Protein AF-A0A1V5HQ48-F1 (afdb_monomer)

Radius of gyration: 17.48 Å; Cα contacts (8 Å, |Δi|>4): 97; chains: 1; bounding box: 30×45×49 Å

Structure (mmCIF, N/CA/C/O backbone):
data_AF-A0A1V5HQ48-F1
#
_entry.id   AF-A0A1V5HQ48-F1
#
loop_
_atom_site.group_PDB
_atom_site.id
_atom_site.type_symbol
_atom_site.label_atom_id
_atom_site.label_alt_id
_atom_site.label_comp_id
_atom_site.label_asym_id
_atom_site.label_entity_id
_atom_site.label_seq_id
_atom_site.pdbx_PDB_ins_code
_atom_site.Cartn_x
_atom_site.Cartn_y
_atom_site.Cartn_z
_atom_site.occupancy
_atom_site.B_iso_or_equiv
_atom_site.auth_seq_id
_atom_site.auth_comp_id
_atom_site.auth_asym_id
_atom_site.auth_atom_id
_atom_site.pdbx_PDB_model_num
ATOM 1 N N . MET A 1 1 ? 3.291 -11.864 -21.444 1.00 58.56 1 MET A N 1
ATOM 2 C CA . MET A 1 1 ? 4.182 -11.187 -22.439 1.00 58.56 1 MET A CA 1
ATOM 3 C C . MET A 1 1 ? 4.475 -9.772 -21.948 1.00 58.56 1 MET A C 1
ATOM 5 O O . MET A 1 1 ? 3.526 -9.088 -21.584 1.00 58.56 1 MET A O 1
ATOM 9 N N . VAL A 1 2 ? 5.743 -9.348 -21.866 1.00 69.06 2 VAL A N 1
ATOM 10 C CA . VAL A 1 2 ? 6.094 -7.997 -21.380 1.00 69.06 2 VAL A CA 1
ATOM 11 C C . VAL A 1 2 ? 5.852 -6.986 -22.511 1.00 69.06 2 VAL A C 1
ATOM 13 O O . VAL A 1 2 ? 6.355 -7.219 -23.608 1.00 69.06 2 VAL A O 1
ATOM 16 N N . PRO A 1 3 ? 5.056 -5.923 -22.296 1.00 72.44 3 PRO A N 1
ATOM 17 C CA . PRO A 1 3 ? 4.802 -4.919 -23.325 1.00 72.44 3 PRO A CA 1
ATOM 18 C C . PRO A 1 3 ? 6.075 -4.148 -23.697 1.00 72.44 3 PRO A C 1
ATOM 20 O O . PRO A 1 3 ? 6.914 -3.879 -22.835 1.00 72.44 3 PRO A O 1
ATOM 23 N N . ASP A 1 4 ? 6.188 -3.773 -24.973 1.00 74.50 4 ASP A N 1
ATOM 24 C CA . ASP A 1 4 ? 7.303 -2.970 -25.47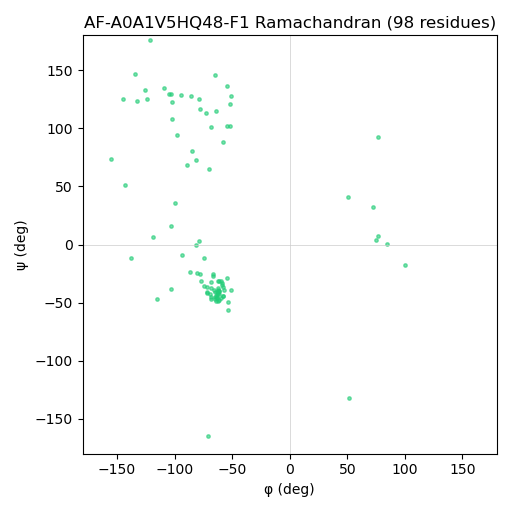9 1.00 74.50 4 ASP A CA 1
ATOM 25 C C . ASP A 1 4 ? 7.457 -1.675 -24.670 1.00 74.50 4 ASP A C 1
ATOM 27 O O . ASP A 1 4 ? 6.475 -1.011 -24.331 1.00 74.50 4 ASP A O 1
ATOM 31 N N . GLY A 1 5 ? 8.704 -1.337 -24.333 1.00 76.75 5 GLY A N 1
ATOM 32 C CA . GLY A 1 5 ? 9.036 -0.152 -23.540 1.00 76.75 5 GLY A CA 1
ATOM 33 C C . GLY A 1 5 ? 8.942 -0.324 -22.020 1.00 76.75 5 GLY A C 1
ATOM 34 O O . GLY A 1 5 ? 9.218 0.647 -21.316 1.00 76.75 5 GLY A O 1
ATOM 35 N N . LEU A 1 6 ? 8.590 -1.514 -21.507 1.00 82.88 6 LEU A N 1
ATOM 36 C CA . LEU A 1 6 ? 8.581 -1.828 -20.072 1.00 82.88 6 LEU A CA 1
ATOM 37 C C . LEU A 1 6 ? 9.807 -2.665 -19.663 1.00 82.88 6 LEU A C 1
ATOM 39 O O . LEU A 1 6 ? 9.879 -3.860 -19.940 1.00 82.88 6 LEU A O 1
ATOM 43 N N . ASP A 1 7 ? 10.739 -2.042 -18.946 1.00 84.25 7 ASP A N 1
ATOM 44 C CA . ASP A 1 7 ? 11.898 -2.690 -18.326 1.00 84.25 7 ASP A CA 1
ATOM 45 C C . ASP A 1 7 ? 11.593 -3.057 -16.865 1.00 84.25 7 ASP A C 1
ATOM 47 O O . ASP A 1 7 ? 11.152 -2.222 -16.065 1.00 84.25 7 ASP A O 1
ATOM 51 N N . LEU A 1 8 ? 11.841 -4.322 -16.524 1.00 83.81 8 LEU A N 1
ATOM 52 C CA . LEU A 1 8 ? 11.543 -4.939 -15.233 1.00 83.81 8 LEU A CA 1
ATOM 53 C C . LEU A 1 8 ? 12.793 -5.448 -14.509 1.00 83.81 8 LEU A C 1
ATOM 55 O O . LEU A 1 8 ? 12.662 -6.104 -13.471 1.00 83.81 8 LEU A O 1
ATOM 59 N N . ASP A 1 9 ? 13.995 -5.184 -15.023 1.00 83.56 9 ASP A N 1
ATOM 60 C CA . ASP A 1 9 ? 15.241 -5.731 -14.472 1.00 83.56 9 ASP A CA 1
ATOM 61 C C . ASP A 1 9 ? 15.454 -5.327 -13.015 1.00 83.56 9 ASP A C 1
ATOM 63 O O . ASP A 1 9 ? 15.918 -6.123 -12.198 1.00 83.56 9 ASP A O 1
ATOM 67 N N . ARG A 1 10 ? 15.002 -4.122 -12.662 1.00 79.38 10 ARG A N 1
ATOM 68 C CA . ARG A 1 10 ? 15.112 -3.555 -11.315 1.00 79.38 10 ARG A CA 1
ATOM 69 C C . ARG A 1 10 ? 13.800 -3.600 -10.528 1.00 79.38 10 ARG A C 1
ATOM 71 O O . ARG A 1 10 ? 13.675 -2.951 -9.488 1.00 79.38 10 ARG A O 1
ATOM 78 N N . LEU A 1 11 ? 12.825 -4.404 -10.964 1.00 78.81 11 LEU A N 1
ATOM 79 C CA . LEU A 1 11 ? 11.523 -4.512 -10.295 1.00 78.81 11 LEU A CA 1
ATOM 80 C C . LEU A 1 11 ? 11.663 -4.994 -8.841 1.00 78.81 11 LEU A C 1
ATOM 82 O O . LEU A 1 11 ? 10.896 -4.573 -7.976 1.00 78.81 11 LEU A O 1
ATOM 86 N N . GLU A 1 12 ? 12.670 -5.822 -8.542 1.00 75.69 12 GLU A N 1
ATOM 87 C CA . GLU A 1 12 ? 12.958 -6.282 -7.175 1.00 75.69 12 GLU A CA 1
ATOM 88 C C . GLU A 1 12 ? 13.431 -5.157 -6.242 1.00 75.69 12 GLU A C 1
ATOM 90 O O . GLU A 1 12 ? 13.145 -5.194 -5.044 1.00 75.69 12 GLU A O 1
ATOM 95 N N . GLU A 1 13 ? 14.051 -4.116 -6.802 1.00 77.44 13 GLU A N 1
ATOM 96 C CA . GLU A 1 13 ? 14.397 -2.862 -6.119 1.00 77.44 13 GLU A CA 1
ATOM 97 C C . GLU A 1 13 ? 13.200 -1.895 -6.045 1.00 77.44 13 GLU A C 1
ATOM 99 O O . GLU A 1 13 ? 13.305 -0.794 -5.503 1.00 77.44 13 GLU A O 1
ATOM 104 N N . GLY A 1 14 ? 12.047 -2.295 -6.594 1.00 75.56 14 GLY A N 1
ATOM 105 C CA . GLY A 1 14 ? 10.872 -1.448 -6.741 1.00 75.56 14 GLY A CA 1
ATOM 106 C C . GLY A 1 14 ? 11.053 -0.392 -7.825 1.00 75.56 14 GLY A C 1
ATOM 107 O O . GLY A 1 14 ? 10.532 0.707 -7.669 1.00 75.56 14 GLY A O 1
ATOM 108 N N . VAL A 1 15 ? 11.808 -0.681 -8.885 1.00 81.56 15 VAL A N 1
ATOM 109 C CA . VAL A 1 15 ? 12.077 0.242 -9.994 1.00 81.56 15 VAL A CA 1
ATOM 110 C C . VAL A 1 15 ? 11.700 -0.410 -11.321 1.00 81.56 15 VAL A C 1
ATOM 112 O O . VAL A 1 15 ? 12.081 -1.541 -11.591 1.00 81.56 15 VAL A O 1
ATOM 115 N N . VAL A 1 16 ? 10.977 0.310 -12.171 1.00 86.25 16 VAL A N 1
ATOM 116 C CA . VAL A 1 16 ? 10.681 -0.088 -13.553 1.00 86.25 16 VAL A CA 1
ATOM 117 C C . VAL A 1 16 ? 10.912 1.094 -14.476 1.00 86.25 16 VAL A C 1
ATOM 119 O O . VAL A 1 16 ? 10.676 2.235 -14.082 1.00 86.25 16 VAL A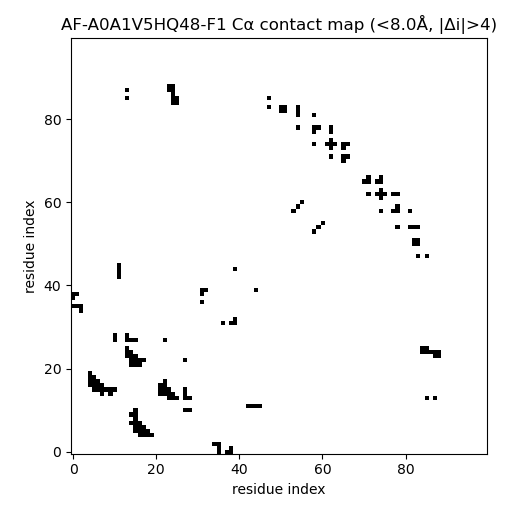 O 1
ATOM 122 N N . VAL A 1 17 ? 11.358 0.848 -15.703 1.00 87.44 17 VAL A N 1
ATOM 123 C CA . VAL A 1 17 ? 11.409 1.898 -16.730 1.00 87.44 17 VAL A CA 1
ATOM 124 C C . VAL A 1 17 ? 10.246 1.677 -17.676 1.00 87.44 17 VAL A C 1
ATOM 126 O O . VAL A 1 17 ? 10.034 0.567 -18.147 1.00 87.44 17 VAL A O 1
ATOM 129 N N . TYR A 1 18 ? 9.471 2.723 -17.928 1.00 86.81 18 TYR A N 1
ATOM 130 C CA . TYR A 1 18 ? 8.345 2.680 -18.849 1.00 86.81 18 TYR A CA 1
ATOM 131 C C . TYR A 1 18 ? 8.397 3.889 -19.775 1.00 86.81 18 TYR A C 1
ATOM 133 O O . TYR A 1 18 ? 8.454 5.023 -19.296 1.00 86.81 18 TYR A O 1
ATOM 141 N N . ASP A 1 19 ? 8.426 3.652 -21.087 1.00 86.38 19 ASP A N 1
ATOM 142 C CA . ASP A 1 19 ? 8.553 4.699 -22.114 1.00 86.38 19 ASP A CA 1
ATOM 143 C C . ASP A 1 19 ? 9.739 5.655 -21.842 1.00 86.38 19 ASP A C 1
ATOM 145 O O . ASP A 1 19 ? 9.640 6.878 -21.960 1.00 86.38 19 ASP A O 1
ATOM 149 N N . GLY A 1 20 ? 10.872 5.095 -21.398 1.00 83.31 20 GLY A N 1
ATOM 150 C CA . GLY A 1 20 ? 12.088 5.848 -21.061 1.00 83.31 20 GLY A CA 1
ATOM 151 C C . GLY A 1 20 ? 12.036 6.615 -19.733 1.00 83.31 20 GLY A C 1
ATOM 152 O O . GLY A 1 20 ? 12.987 7.322 -19.402 1.00 83.31 20 GLY A O 1
ATOM 153 N N . ARG A 1 21 ? 10.957 6.484 -18.950 1.00 84.50 21 ARG A N 1
ATOM 154 C CA . ARG A 1 21 ? 10.812 7.112 -17.628 1.00 84.50 21 ARG A CA 1
ATOM 155 C C . ARG A 1 21 ? 10.992 6.093 -16.517 1.00 84.50 21 ARG A C 1
ATOM 157 O O . ARG A 1 21 ? 10.329 5.061 -16.498 1.00 84.50 21 ARG A O 1
ATOM 164 N N . GLU A 1 22 ? 11.848 6.414 -15.555 1.00 85.44 22 GLU A N 1
ATOM 165 C CA . GLU A 1 22 ? 12.031 5.591 -14.364 1.00 85.44 22 GLU A CA 1
ATOM 166 C C . GLU A 1 22 ? 10.879 5.827 -13.377 1.00 85.44 22 GLU A C 1
ATOM 168 O O . GLU A 1 22 ? 10.691 6.921 -12.843 1.00 85.44 22 GLU A O 1
ATOM 173 N N . ILE A 1 23 ? 10.105 4.778 -13.128 1.00 84.25 23 ILE A N 1
ATOM 174 C CA . ILE A 1 23 ? 9.022 4.744 -12.154 1.00 84.25 23 ILE A CA 1
ATOM 175 C C . ILE A 1 23 ? 9.486 3.862 -11.005 1.00 84.25 23 ILE A C 1
ATOM 177 O O . ILE A 1 23 ? 10.046 2.787 -11.200 1.00 84.25 23 ILE A O 1
ATOM 181 N N . ARG A 1 24 ? 9.270 4.320 -9.776 1.00 80.75 24 ARG A N 1
ATOM 182 C CA . ARG A 1 24 ? 9.750 3.625 -8.581 1.00 80.75 24 ARG A CA 1
ATOM 183 C C . ARG A 1 24 ? 8.592 3.260 -7.644 1.00 80.75 24 ARG A C 1
ATOM 185 O O . ARG A 1 24 ? 7.437 3.617 -7.882 1.00 80.75 24 ARG A O 1
ATOM 192 N N . GLY A 1 25 ? 8.893 2.551 -6.564 1.00 75.06 25 GLY A N 1
ATOM 193 C CA . GLY A 1 25 ? 7.980 2.239 -5.468 1.00 75.06 25 GLY A CA 1
ATOM 194 C C . GLY A 1 25 ? 6.644 1.624 -5.904 1.00 75.06 25 GLY A C 1
ATOM 195 O O . GLY A 1 25 ? 6.606 0.669 -6.671 1.00 75.06 25 GLY A O 1
ATOM 196 N N . GLN A 1 26 ? 5.530 2.149 -5.378 1.00 73.94 26 GLN A N 1
ATOM 197 C CA . GLN A 1 26 ? 4.205 1.531 -5.567 1.00 73.94 26 GLN A CA 1
ATOM 198 C C . GLN A 1 26 ? 3.701 1.777 -6.974 1.00 73.94 26 GLN A C 1
ATOM 200 O O . GLN A 1 26 ? 3.113 0.884 -7.564 1.00 73.94 26 GLN A O 1
ATOM 205 N N . ALA A 1 27 ? 4.007 2.948 -7.532 1.00 77.75 27 ALA A N 1
ATOM 206 C CA . ALA A 1 27 ? 3.668 3.268 -8.906 1.00 77.75 27 ALA A CA 1
ATOM 207 C C . ALA A 1 27 ? 4.299 2.267 -9.884 1.00 77.75 27 ALA A C 1
ATOM 209 O O . ALA A 1 27 ? 3.659 1.908 -10.866 1.00 77.75 27 ALA A O 1
ATOM 210 N N . ALA A 1 28 ? 5.509 1.771 -9.594 1.00 82.56 28 ALA A N 1
ATOM 211 C CA . ALA A 1 28 ? 6.160 0.745 -10.402 1.00 82.56 28 ALA A CA 1
ATOM 212 C C . ALA A 1 28 ? 5.370 -0.570 -10.374 1.00 82.56 28 ALA A C 1
ATOM 214 O O . ALA A 1 28 ? 5.059 -1.137 -11.415 1.00 82.56 28 ALA A O 1
ATOM 215 N N . ILE A 1 29 ? 4.984 -1.025 -9.184 1.00 78.00 29 ILE A N 1
ATOM 216 C CA . ILE A 1 29 ? 4.242 -2.280 -9.010 1.00 78.00 29 ILE A CA 1
ATOM 217 C C . ILE A 1 29 ? 2.825 -2.160 -9.557 1.00 78.00 29 ILE A C 1
ATOM 219 O O . ILE A 1 29 ? 2.371 -3.069 -10.238 1.00 78.00 29 ILE A O 1
ATOM 223 N N . ASP A 1 30 ? 2.140 -1.046 -9.305 1.00 80.56 30 ASP A N 1
ATOM 224 C CA . ASP A 1 30 ? 0.801 -0.771 -9.828 1.00 80.56 30 ASP A CA 1
ATOM 225 C C . ASP A 1 30 ? 0.810 -0.729 -11.356 1.00 80.56 30 ASP A C 1
ATOM 227 O O . ASP A 1 30 ? -0.103 -1.246 -11.998 1.00 80.56 30 ASP A O 1
ATOM 231 N N . LEU A 1 31 ? 1.848 -0.136 -11.951 1.00 83.62 31 LEU A N 1
ATOM 232 C CA . LEU A 1 31 ? 2.031 -0.125 -13.395 1.00 83.62 31 LEU A CA 1
ATOM 233 C C . LEU A 1 31 ? 2.193 -1.546 -13.935 1.00 83.62 31 LEU A C 1
ATOM 235 O O . LEU A 1 31 ? 1.498 -1.912 -14.883 1.00 83.62 31 LEU A O 1
ATOM 239 N N . VAL A 1 32 ? 3.060 -2.351 -13.317 1.00 83.31 32 VAL A N 1
ATOM 240 C CA . VAL A 1 32 ? 3.256 -3.748 -13.718 1.00 83.31 32 VAL A CA 1
ATOM 241 C C . VAL A 1 32 ? 1.976 -4.555 -13.516 1.00 83.31 32 VAL A C 1
ATOM 243 O O . VAL A 1 32 ? 1.552 -5.230 -14.440 1.00 83.31 32 VAL A O 1
ATOM 246 N N . MET A 1 33 ? 1.283 -4.417 -12.386 1.00 79.06 33 MET A N 1
ATOM 247 C CA . MET A 1 33 ? -0.009 -5.064 -12.132 1.00 79.06 33 MET A CA 1
ATOM 248 C C . MET A 1 33 ? -1.063 -4.715 -13.189 1.00 79.06 33 MET A C 1
ATOM 250 O O . MET A 1 33 ? -1.841 -5.576 -13.590 1.00 79.06 33 MET A O 1
ATOM 254 N N . ARG A 1 34 ? -1.100 -3.460 -13.655 1.00 82.12 34 ARG A N 1
ATOM 255 C CA . ARG A 1 34 ? -2.056 -3.007 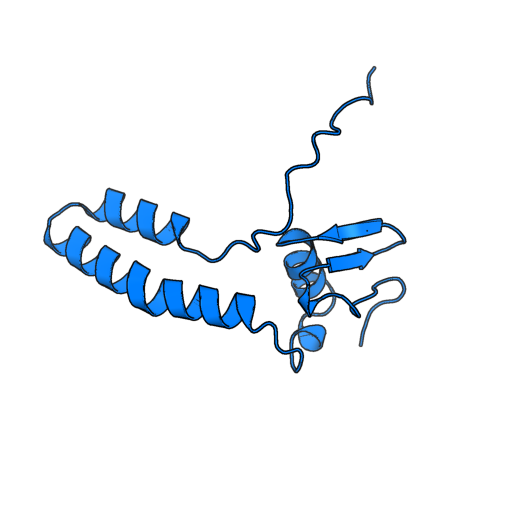-14.679 1.00 82.12 34 ARG A CA 1
ATOM 256 C C . ARG A 1 34 ? -1.686 -3.446 -16.092 1.00 82.12 34 ARG A C 1
ATOM 258 O O . ARG A 1 34 ? -2.578 -3.581 -16.921 1.00 82.12 34 ARG A O 1
ATOM 265 N N . ARG A 1 35 ? -0.393 -3.581 -16.397 1.00 82.31 35 ARG A N 1
ATOM 266 C CA . ARG A 1 35 ? 0.097 -3.821 -17.766 1.00 82.31 35 ARG A CA 1
ATOM 267 C C . ARG A 1 35 ? 0.509 -5.263 -18.026 1.00 82.31 35 ARG A C 1
ATOM 269 O O . ARG A 1 35 ? 0.284 -5.761 -19.121 1.00 82.31 35 ARG A O 1
ATOM 276 N N . CYS A 1 36 ? 1.132 -5.912 -17.054 1.00 79.62 36 CYS A N 1
ATOM 277 C CA . CYS A 1 36 ? 1.651 -7.269 -17.154 1.00 79.62 36 CYS A CA 1
ATOM 278 C C . CYS A 1 36 ? 1.729 -7.917 -15.754 1.00 79.62 36 CYS A C 1
ATOM 280 O O . CYS A 1 36 ? 2.823 -8.052 -15.199 1.00 79.62 36 CYS A O 1
ATOM 282 N N . PRO A 1 37 ? 0.588 -8.311 -15.153 1.00 75.94 37 PRO A N 1
ATOM 283 C CA . PRO A 1 37 ? 0.573 -8.935 -13.826 1.00 75.94 37 PRO A CA 1
ATOM 284 C C . PRO A 1 37 ? 1.358 -10.256 -13.796 1.00 75.94 37 PRO A C 1
ATOM 286 O O . PRO A 1 37 ? 2.011 -10.555 -12.802 1.00 75.94 37 PRO A O 1
ATOM 289 N N . GLU A 1 38 ? 1.391 -10.984 -14.917 1.00 75.69 38 GLU A N 1
ATOM 290 C CA . GLU A 1 38 ? 2.214 -12.186 -15.124 1.00 75.69 38 GLU A CA 1
ATOM 291 C C . GLU A 1 38 ? 3.704 -11.937 -14.852 1.00 75.69 38 GLU A C 1
ATOM 293 O O . GLU A 1 38 ? 4.420 -12.837 -14.434 1.00 75.69 38 GLU A O 1
ATOM 298 N N . ALA A 1 39 ? 4.200 -10.711 -15.054 1.00 72.94 39 ALA A N 1
ATOM 299 C CA . ALA A 1 39 ? 5.609 -10.401 -14.834 1.00 72.94 39 ALA A CA 1
ATOM 300 C C . ALA A 1 39 ? 5.993 -10.314 -13.345 1.00 72.94 39 ALA A C 1
ATOM 302 O O . ALA A 1 39 ? 7.178 -10.282 -13.004 1.00 72.94 39 ALA A O 1
ATOM 303 N N . LEU A 1 40 ? 4.996 -10.283 -12.456 1.00 69.25 40 LEU A N 1
ATOM 304 C CA . LEU A 1 40 ? 5.174 -10.426 -11.012 1.00 69.25 40 LEU A CA 1
ATOM 305 C C . LEU A 1 40 ? 5.174 -11.902 -10.598 1.00 69.25 40 LEU A C 1
ATOM 307 O O . LEU A 1 40 ? 5.753 -12.246 -9.565 1.00 69.25 40 LEU A O 1
ATOM 311 N N . GLU A 1 41 ? 4.573 -12.783 -11.400 1.00 63.81 41 GLU A N 1
ATOM 312 C CA . GLU A 1 41 ? 4.575 -14.222 -11.165 1.00 63.81 41 GLU A CA 1
ATOM 313 C C . GLU A 1 41 ? 5.968 -14.791 -11.472 1.00 63.81 41 GLU A C 1
ATOM 315 O O . GLU A 1 41 ? 6.464 -14.766 -12.593 1.00 63.81 41 GLU A O 1
ATOM 320 N N . GLY A 1 42 ? 6.651 -15.267 -10.430 1.00 62.94 42 GLY A N 1
ATOM 321 C CA . GLY A 1 42 ? 8.006 -15.822 -10.526 1.00 62.94 42 GLY A CA 1
ATOM 322 C C . GLY A 1 42 ? 9.127 -14.865 -10.108 1.00 62.94 42 GLY A C 1
ATOM 323 O O . GLY A 1 42 ? 10.207 -15.342 -9.752 1.00 62.94 42 GLY A O 1
ATOM 324 N N . ARG A 1 43 ? 8.881 -13.548 -10.031 1.00 65.69 43 ARG A N 1
ATOM 325 C CA . ARG A 1 4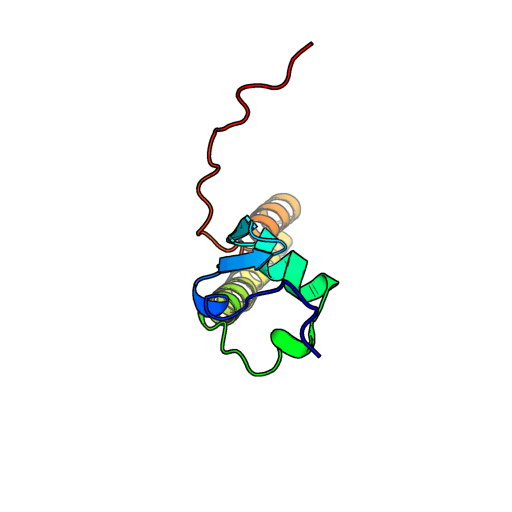3 ? 9.850 -12.598 -9.452 1.00 65.69 43 ARG A CA 1
ATOM 326 C C . ARG A 1 43 ? 9.683 -12.511 -7.937 1.00 65.69 43 ARG A C 1
ATOM 328 O O . ARG A 1 43 ? 8.588 -12.325 -7.404 1.00 65.69 43 ARG A O 1
ATOM 335 N N . ARG A 1 44 ? 10.780 -12.682 -7.195 1.00 60.53 44 ARG A N 1
ATOM 336 C CA . ARG A 1 44 ? 10.747 -12.753 -5.729 1.00 60.53 44 ARG A CA 1
ATOM 337 C C . ARG A 1 44 ? 10.772 -11.340 -5.150 1.00 60.53 44 ARG A C 1
ATOM 339 O O . AR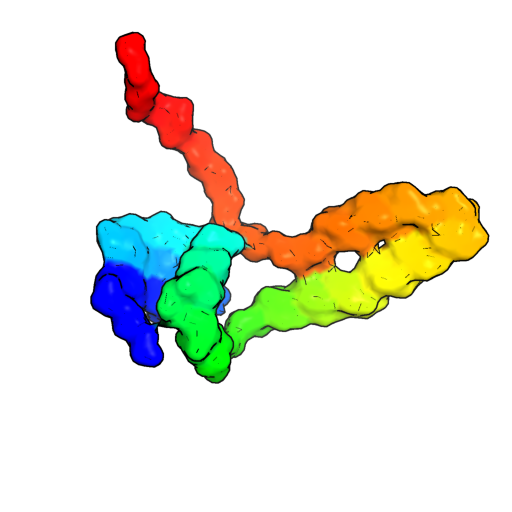G A 1 44 ? 11.782 -10.899 -4.611 1.00 60.53 44 ARG A O 1
ATOM 346 N N . LEU A 1 45 ? 9.619 -10.671 -5.129 1.00 69.19 45 LEU A N 1
ATOM 347 C CA . LEU A 1 45 ? 9.405 -9.442 -4.349 1.00 69.19 45 LEU A CA 1
ATOM 348 C C . LEU A 1 45 ? 9.377 -9.747 -2.840 1.00 69.19 45 LEU A C 1
ATOM 350 O O . LEU A 1 45 ? 8.355 -9.624 -2.164 1.00 69.19 45 LEU A O 1
ATOM 354 N N . ARG A 1 46 ? 10.514 -10.204 -2.296 1.00 67.06 46 ARG A N 1
ATOM 355 C CA . ARG A 1 46 ? 10.656 -10.665 -0.905 1.00 67.06 46 ARG A CA 1
ATOM 356 C C . ARG A 1 46 ? 10.263 -9.580 0.085 1.00 67.06 46 ARG A C 1
ATOM 358 O O . ARG A 1 46 ? 9.658 -9.900 1.100 1.00 67.06 46 ARG A O 1
ATOM 365 N N . TRP A 1 47 ? 10.574 -8.321 -0.218 1.00 71.62 47 TRP A N 1
ATOM 366 C CA . TRP A 1 47 ? 10.195 -7.185 0.616 1.00 71.62 47 TRP A CA 1
ATOM 367 C C . TRP A 1 47 ? 8.669 -7.018 0.652 1.00 71.62 47 TRP A C 1
ATOM 369 O O . TRP A 1 47 ? 8.110 -6.912 1.739 1.00 71.62 47 TRP A O 1
ATOM 379 N N . ALA A 1 48 ? 7.987 -7.102 -0.498 1.00 70.56 48 ALA A N 1
ATOM 380 C CA . ALA A 1 48 ? 6.535 -6.951 -0.584 1.00 70.56 48 ALA A CA 1
ATOM 381 C C . ALA A 1 48 ? 5.861 -8.093 0.166 1.00 70.56 48 ALA A C 1
ATOM 383 O O . ALA A 1 48 ? 5.002 -7.869 1.011 1.00 70.56 48 ALA A O 1
ATOM 384 N N . ARG A 1 49 ? 6.329 -9.322 -0.071 1.00 71.75 49 ARG A N 1
ATOM 385 C CA . ARG A 1 49 ? 5.837 -10.519 0.608 1.00 71.75 49 ARG A CA 1
ATOM 386 C C . ARG A 1 49 ? 6.027 -10.444 2.122 1.00 71.75 49 ARG A C 1
ATOM 388 O O . ARG A 1 49 ? 5.103 -10.758 2.860 1.00 71.75 49 ARG A O 1
ATOM 395 N N . ASN A 1 50 ? 7.206 -10.040 2.589 1.00 76.25 50 ASN A N 1
ATOM 396 C CA . ASN A 1 50 ? 7.491 -9.942 4.020 1.00 76.25 50 ASN A CA 1
ATOM 397 C C . ASN A 1 50 ? 6.685 -8.818 4.682 1.00 76.25 50 ASN A C 1
ATOM 399 O O . ASN A 1 50 ? 6.210 -8.990 5.799 1.00 76.25 50 ASN A O 1
ATOM 403 N N . ALA A 1 51 ? 6.498 -7.691 3.997 1.00 78.19 51 ALA A N 1
ATOM 404 C CA . ALA A 1 51 ? 5.722 -6.573 4.513 1.00 78.19 51 ALA A CA 1
ATOM 405 C C . ALA A 1 51 ? 4.210 -6.890 4.534 1.00 78.19 51 ALA A C 1
ATOM 407 O O . ALA A 1 51 ? 3.533 -6.573 5.508 1.00 78.19 51 ALA A O 1
ATOM 408 N N . TRP A 1 52 ? 3.699 -7.624 3.538 1.00 77.44 52 TRP A N 1
ATOM 409 C CA . TRP A 1 52 ? 2.342 -8.189 3.557 1.00 77.44 52 TRP A CA 1
ATOM 410 C C . TRP A 1 52 ? 2.167 -9.234 4.659 1.00 77.44 52 TRP A C 1
ATOM 412 O O . TRP A 1 52 ? 1.150 -9.241 5.347 1.00 77.44 52 TRP A O 1
ATOM 422 N N . ALA A 1 53 ? 3.164 -10.094 4.873 1.00 79.06 53 ALA A N 1
ATOM 423 C CA . ALA A 1 53 ? 3.142 -11.047 5.977 1.00 79.06 53 ALA A CA 1
ATOM 424 C C . ALA A 1 53 ? 3.124 -10.332 7.338 1.00 79.06 53 ALA A C 1
ATOM 426 O O . ALA A 1 53 ? 2.357 -10.722 8.213 1.00 79.06 53 ALA A O 1
ATOM 427 N N . PHE A 1 54 ? 3.910 -9.263 7.507 1.00 83.44 54 PHE A N 1
ATOM 428 C CA . PHE A 1 54 ? 3.889 -8.429 8.710 1.00 83.44 54 PHE A CA 1
ATOM 429 C C . PHE A 1 54 ? 2.517 -7.778 8.931 1.00 83.44 54 PHE A C 1
ATOM 431 O O . PHE A 1 54 ? 1.974 -7.881 10.029 1.00 83.44 54 PHE A O 1
ATOM 438 N N . HIS A 1 55 ? 1.927 -7.174 7.892 1.00 83.56 55 HIS A N 1
ATOM 439 C CA . HIS A 1 55 ? 0.562 -6.636 7.945 1.00 83.56 55 HIS A CA 1
ATOM 440 C C . HIS A 1 55 ? -0.429 -7.707 8.412 1.00 83.56 55 HIS A C 1
ATOM 442 O O . HIS A 1 55 ? -1.150 -7.516 9.387 1.00 83.56 55 HIS A O 1
ATOM 448 N N . ASN A 1 56 ? -0.391 -8.893 7.807 1.00 83.38 56 ASN A N 1
ATOM 449 C CA . ASN A 1 56 ? -1.290 -9.986 8.171 1.00 83.38 56 ASN A CA 1
ATOM 450 C C . ASN A 1 56 ? -1.098 -10.466 9.616 1.00 83.38 56 ASN A C 1
ATOM 452 O O . ASN A 1 56 ? -2.076 -10.726 10.314 1.00 83.38 56 ASN A O 1
ATOM 456 N N . LEU A 1 57 ? 0.149 -10.563 10.076 1.00 86.44 57 LEU A N 1
ATOM 457 C CA . LEU A 1 57 ? 0.480 -11.090 11.400 1.00 86.44 57 LEU A CA 1
ATOM 458 C C . LEU A 1 57 ? 0.311 -10.078 12.533 1.00 86.44 57 LEU A C 1
ATOM 460 O O . LEU A 1 57 ? 0.132 -10.489 13.674 1.00 86.44 57 LEU A O 1
ATOM 464 N N . VAL A 1 58 ? 0.385 -8.777 12.252 1.00 85.56 58 VAL A N 1
ATOM 465 C CA . VAL A 1 58 ? 0.373 -7.737 13.293 1.00 85.56 58 VAL A CA 1
ATOM 466 C C . VAL A 1 58 ? -0.863 -6.856 13.187 1.00 85.56 58 VAL A C 1
ATOM 468 O O . VAL A 1 58 ? -1.538 -6.628 14.190 1.00 85.56 58 VAL A O 1
ATOM 471 N N . ALA A 1 59 ? -1.206 -6.394 11.986 1.00 86.38 59 ALA A N 1
ATOM 472 C CA . ALA A 1 59 ? -2.294 -5.447 11.785 1.00 86.38 59 ALA A CA 1
ATOM 473 C C . ALA A 1 59 ? -3.663 -6.064 12.077 1.00 86.38 59 ALA A C 1
ATOM 475 O O . ALA A 1 59 ? -4.476 -5.463 12.778 1.00 86.38 59 ALA A O 1
ATOM 476 N N . HIS A 1 60 ? -3.908 -7.278 11.578 1.00 88.12 60 HIS A N 1
ATOM 477 C CA . HIS A 1 60 ? -5.189 -7.956 11.769 1.00 88.12 60 HIS A CA 1
ATOM 478 C C . HIS A 1 60 ? -5.438 -8.365 13.231 1.00 88.12 60 HIS A C 1
ATOM 480 O O . HIS A 1 60 ? -6.514 -8.049 13.744 1.00 88.12 60 HIS A O 1
ATOM 486 N N . PRO A 1 61 ? -4.482 -8.982 13.958 1.00 89.81 61 PRO A N 1
ATOM 487 C CA . PRO A 1 61 ? -4.679 -9.258 15.381 1.00 89.81 61 PRO A CA 1
ATOM 488 C C . PRO A 1 61 ? -4.848 -7.987 16.217 1.00 89.81 61 PRO A C 1
ATOM 490 O O . PRO A 1 61 ? -5.707 -7.940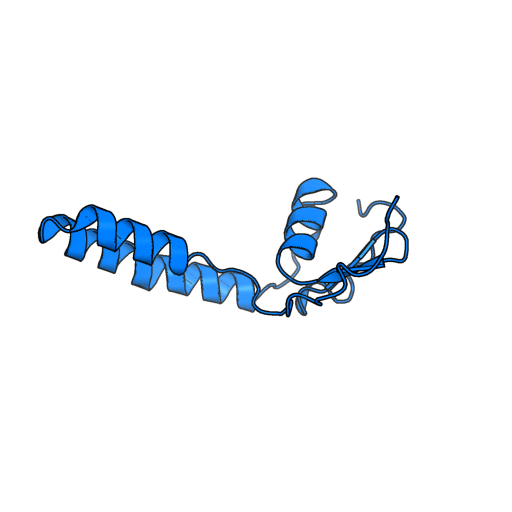 17.096 1.00 89.81 61 PRO A O 1
ATOM 493 N N . LEU A 1 62 ? -4.088 -6.928 15.922 1.00 89.69 62 LEU A N 1
ATOM 494 C CA . LEU A 1 62 ? -4.214 -5.656 16.633 1.00 89.69 62 LEU A CA 1
ATOM 495 C C . LEU A 1 62 ? -5.570 -4.983 16.375 1.00 89.69 62 LEU A C 1
ATOM 497 O O . LEU A 1 62 ? -6.177 -4.454 17.307 1.00 89.69 62 LEU A O 1
ATOM 501 N N . LEU A 1 63 ? -6.081 -5.051 15.142 1.00 90.81 63 LEU A N 1
ATOM 502 C CA . LEU A 1 63 ? -7.439 -4.623 14.809 1.00 90.81 63 LEU A CA 1
ATOM 503 C C . LEU A 1 63 ? -8.475 -5.394 15.634 1.00 90.81 63 LEU A C 1
ATOM 505 O O . LEU A 1 63 ? -9.380 -4.773 16.186 1.00 90.81 63 LEU A O 1
ATOM 509 N N . GLN A 1 64 ? -8.325 -6.714 15.764 1.00 91.50 64 GLN A N 1
ATOM 510 C CA . GLN A 1 64 ? -9.246 -7.543 16.542 1.00 91.50 64 GLN A CA 1
ATOM 511 C C . GLN A 1 64 ? -9.242 -7.174 18.035 1.00 91.50 64 GLN A C 1
ATOM 513 O O . GLN A 1 64 ? -10.305 -7.044 18.642 1.00 91.50 64 GLN A O 1
ATOM 518 N N . LEU A 1 65 ? -8.063 -6.937 18.619 1.00 92.12 65 LEU A N 1
ATOM 519 C CA . LEU A 1 65 ? -7.932 -6.499 20.014 1.00 92.12 65 LEU A CA 1
ATOM 520 C C . LEU A 1 65 ? -8.566 -5.121 20.241 1.00 92.12 65 LEU A C 1
ATOM 522 O O . LEU A 1 65 ? -9.305 -4.919 21.204 1.00 92.12 65 LEU A O 1
ATOM 526 N N . LEU A 1 66 ? -8.318 -4.177 19.331 1.00 90.81 66 LEU A N 1
ATOM 527 C CA . LE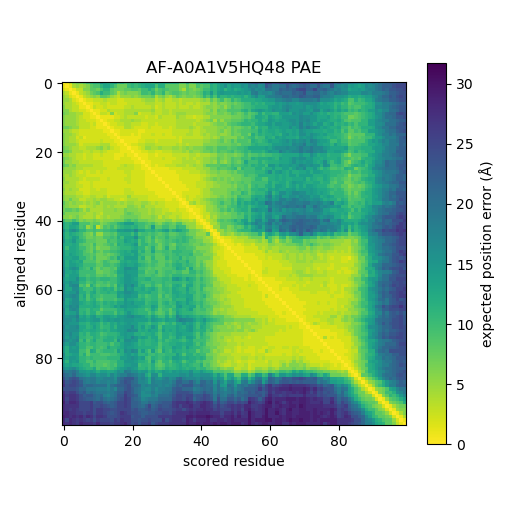U A 1 66 ? -8.901 -2.838 19.408 1.00 90.81 66 LEU A CA 1
ATOM 528 C C . LEU A 1 66 ? -10.410 -2.859 19.173 1.00 90.81 66 LEU A C 1
ATOM 530 O O . LEU A 1 66 ? -11.126 -2.072 19.786 1.00 90.81 66 LEU A O 1
ATOM 534 N N . HIS A 1 67 ? -10.906 -3.769 18.340 1.00 91.88 67 HIS A N 1
ATOM 535 C CA . HIS A 1 67 ? -12.334 -3.980 18.156 1.00 91.88 67 HIS A CA 1
ATOM 536 C C . HIS A 1 67 ? -13.005 -4.452 19.453 1.00 91.88 67 HIS A C 1
ATOM 538 O O . HIS A 1 67 ? -14.007 -3.867 19.861 1.00 91.88 67 HIS A O 1
ATOM 544 N N . TRP A 1 68 ? -12.420 -5.431 20.155 1.00 94.25 68 TRP A N 1
ATOM 545 C CA . TRP A 1 68 ? -12.926 -5.884 21.457 1.00 94.25 68 TRP A CA 1
ATOM 546 C C . TRP A 1 68 ? -12.892 -4.799 22.537 1.00 94.25 68 TRP A C 1
ATOM 548 O O . TRP A 1 68 ? -13.779 -4.754 23.383 1.00 94.25 68 TRP A O 1
ATOM 558 N N . ALA A 1 69 ? -11.928 -3.881 22.475 1.00 92.44 69 ALA A N 1
ATOM 559 C CA . ALA A 1 69 ? -11.869 -2.711 23.351 1.00 92.44 69 ALA A CA 1
ATOM 560 C C . ALA A 1 69 ? -12.828 -1.567 22.941 1.00 92.44 69 ALA A C 1
ATOM 562 O O . ALA A 1 69 ? -12.797 -0.497 23.545 1.00 92.44 69 ALA A O 1
ATOM 563 N N . GLY A 1 70 ? -13.648 -1.742 21.895 1.00 94.06 70 GLY A N 1
ATOM 564 C CA . GLY A 1 70 ? -14.555 -0.710 21.374 1.00 94.06 70 GLY A CA 1
ATOM 565 C C . GLY A 1 70 ? -13.872 0.385 20.538 1.00 94.06 70 GLY A C 1
ATOM 566 O O . GLY A 1 70 ? -14.514 1.349 20.122 1.00 94.06 70 GLY A O 1
ATOM 567 N N . LEU A 1 71 ? -12.579 0.240 20.237 1.00 92.81 71 LEU A N 1
ATOM 568 C CA . LEU A 1 71 ? -11.731 1.194 19.512 1.00 92.81 71 LEU A CA 1
ATOM 569 C C . LEU A 1 71 ? -11.542 0.821 18.031 1.00 92.81 71 LEU A C 1
ATOM 571 O O . LEU A 1 71 ? -10.490 1.072 17.440 1.00 92.81 71 LEU A O 1
ATOM 575 N N . THR A 1 72 ? -12.570 0.263 17.389 1.00 90.19 72 THR A N 1
ATOM 576 C CA . THR A 1 72 ? -12.519 -0.224 15.995 1.00 90.19 72 THR A CA 1
ATOM 577 C C . THR A 1 72 ? -11.972 0.810 15.006 1.00 90.19 72 THR A C 1
ATOM 579 O O . THR A 1 72 ? -11.186 0.469 14.129 1.00 90.19 72 THR A O 1
ATOM 582 N N . LYS A 1 73 ? -12.330 2.095 15.158 1.00 89.31 73 LYS A N 1
ATOM 583 C CA . LYS A 1 73 ? -11.830 3.175 14.285 1.00 89.31 73 LYS A CA 1
ATOM 584 C C . LYS A 1 73 ? -10.312 3.342 14.371 1.00 89.31 73 LYS A C 1
ATOM 586 O O . LYS A 1 73 ? -9.674 3.622 13.363 1.00 89.31 73 LYS A O 1
ATOM 591 N N . LEU A 1 74 ? -9.732 3.182 15.561 1.00 88.31 74 LEU A N 1
ATOM 592 C CA . LEU A 1 74 ? -8.282 3.239 15.741 1.00 88.31 74 LEU A CA 1
ATOM 593 C C . LEU A 1 74 ? -7.617 1.995 15.146 1.00 88.31 74 LEU A C 1
ATOM 595 O O . LEU A 1 74 ? -6.613 2.124 14.451 1.00 88.31 74 LEU A O 1
ATOM 599 N N . GLY A 1 75 ? -8.219 0.820 15.350 1.00 86.12 75 GLY A N 1
ATOM 600 C CA . GLY A 1 75 ? -7.758 -0.425 14.737 1.00 86.12 75 GLY A CA 1
ATOM 601 C C . GLY A 1 75 ? -7.732 -0.352 13.213 1.00 86.12 75 GLY A C 1
ATOM 602 O O . GLY A 1 75 ? -6.724 -0.707 12.613 1.00 86.12 75 GLY A O 1
ATOM 603 N N . LEU A 1 76 ? -8.783 0.193 12.591 1.00 87.81 76 LEU A N 1
ATOM 604 C CA . LEU A 1 76 ? -8.845 0.404 11.141 1.00 87.81 76 LEU A CA 1
ATOM 605 C C . LEU A 1 76 ? -7.748 1.362 10.659 1.00 87.81 76 LEU A C 1
ATOM 607 O O . LEU A 1 76 ? -7.068 1.071 9.685 1.00 87.81 76 LEU A O 1
ATOM 611 N N . ARG A 1 77 ? -7.497 2.463 11.382 1.00 88.19 77 ARG A N 1
ATOM 612 C CA . ARG A 1 77 ? -6.412 3.398 11.030 1.00 88.19 77 ARG A CA 1
ATOM 613 C C . ARG A 1 77 ? -5.033 2.743 11.080 1.00 88.19 77 ARG A C 1
ATOM 615 O O . ARG A 1 77 ? -4.201 3.041 10.230 1.00 88.19 77 ARG A O 1
ATOM 622 N N . ILE A 1 78 ? -4.779 1.888 12.071 1.00 84.75 78 ILE A N 1
ATOM 623 C CA . ILE A 1 78 ? -3.501 1.174 12.197 1.00 84.75 78 ILE A CA 1
ATOM 624 C C . ILE A 1 78 ? -3.3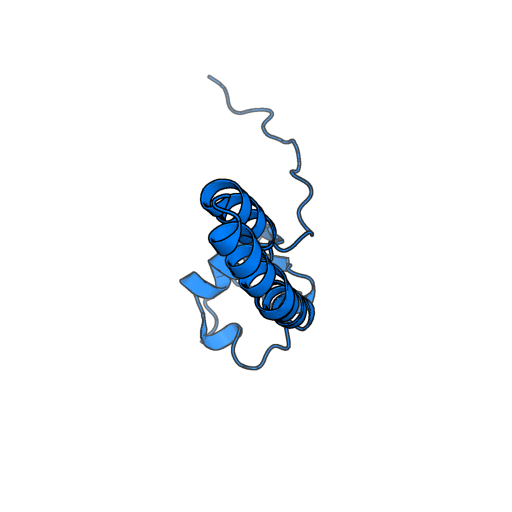86 0.090 11.124 1.00 84.75 78 ILE A C 1
ATOM 626 O O . ILE A 1 78 ? -2.332 -0.035 10.502 1.00 84.75 78 ILE A O 1
ATOM 630 N N . HIS A 1 79 ? -4.472 -0.636 10.856 1.00 89.25 79 HIS A N 1
ATOM 631 C CA . HIS A 1 79 ? -4.561 -1.571 9.742 1.00 89.25 79 HIS A CA 1
ATOM 632 C C . HIS A 1 79 ? -4.199 -0.885 8.420 1.00 89.25 79 HIS A C 1
ATOM 634 O O . HIS A 1 79 ? -3.224 -1.251 7.774 1.00 89.25 79 HIS A O 1
ATOM 640 N N . ASP A 1 80 ? -4.875 0.200 8.066 1.00 84.88 80 ASP A N 1
ATOM 641 C CA . ASP A 1 80 ? -4.639 0.881 6.790 1.00 84.88 80 ASP A CA 1
ATOM 642 C C . ASP A 1 80 ? -3.243 1.525 6.695 1.00 84.88 80 ASP A C 1
ATOM 644 O O . ASP A 1 80 ? -2.707 1.720 5.600 1.00 84.88 80 ASP A O 1
ATOM 648 N N . ALA A 1 81 ? -2.636 1.861 7.838 1.00 83.94 81 ALA A N 1
ATOM 649 C CA . ALA A 1 81 ? -1.276 2.390 7.915 1.00 83.94 81 ALA A CA 1
ATOM 650 C C . ALA A 1 81 ? -0.190 1.314 7.769 1.00 83.94 81 ALA A C 1
ATOM 652 O O . ALA A 1 81 ? 0.929 1.640 7.375 1.00 83.94 81 ALA A O 1
ATOM 653 N N . THR A 1 82 ? -0.501 0.059 8.095 1.00 79.75 82 THR A N 1
ATOM 654 C CA . THR A 1 82 ? 0.440 -1.072 8.0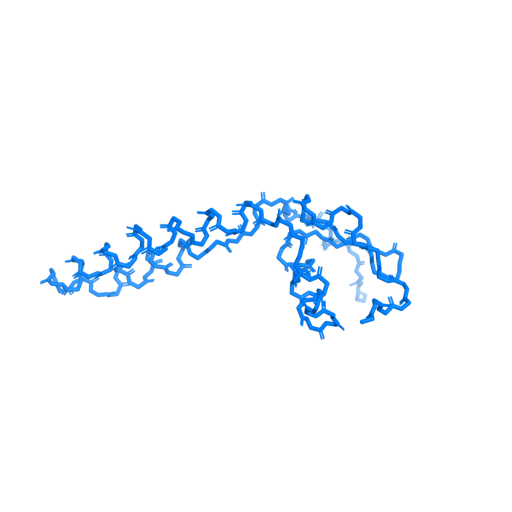41 1.00 79.75 82 THR A CA 1
ATOM 655 C C . THR A 1 82 ? 0.380 -1.836 6.724 1.00 79.75 82 THR A C 1
ATOM 657 O O . THR A 1 82 ? 1.292 -2.621 6.454 1.00 79.75 82 THR A O 1
ATOM 660 N N . VAL A 1 83 ? -0.606 -1.532 5.867 1.00 79.88 83 VAL A N 1
ATOM 661 C CA . VAL A 1 83 ? -0.635 -1.996 4.477 1.00 79.88 83 VAL A CA 1
ATOM 662 C C . VAL A 1 83 ? 0.701 -1.631 3.831 1.00 79.88 83 VAL A C 1
ATOM 664 O O . VAL A 1 83 ? 1.065 -0.449 3.799 1.00 79.88 83 VAL A O 1
ATOM 667 N N . PRO A 1 84 ? 1.459 -2.620 3.334 1.00 70.44 84 PRO A N 1
ATOM 668 C CA . PRO A 1 84 ? 2.809 -2.389 2.867 1.00 70.44 84 PRO A CA 1
ATOM 669 C C . PRO A 1 84 ? 2.795 -1.449 1.669 1.00 70.44 84 PRO A C 1
ATOM 671 O O . PRO A 1 84 ? 2.294 -1.772 0.595 1.00 70.44 84 PRO A O 1
ATOM 674 N N . ARG A 1 85 ? 3.379 -0.270 1.870 1.00 66.94 85 ARG A N 1
ATOM 675 C CA . ARG A 1 85 ? 3.684 0.678 0.806 1.00 66.94 85 ARG A CA 1
ATOM 676 C C . ARG A 1 85 ? 5.182 0.556 0.532 1.00 66.94 85 ARG A C 1
ATOM 678 O O . ARG A 1 85 ? 5.950 0.739 1.473 1.00 66.94 85 ARG A O 1
ATOM 685 N N . PRO A 1 86 ? 5.631 0.246 -0.690 1.00 56.75 86 PRO A N 1
ATOM 686 C CA . PRO A 1 86 ? 7.042 0.232 -1.059 1.00 56.75 86 PRO A CA 1
ATOM 687 C C . PRO A 1 86 ? 7.684 1.575 -0.731 1.00 56.75 86 PRO A C 1
ATOM 689 O O . PRO A 1 86 ? 7.539 2.585 -1.425 1.00 56.75 86 PRO A O 1
ATOM 692 N N . SER A 1 87 ? 8.411 1.560 0.373 1.00 48.72 87 SER A N 1
ATOM 693 C CA . SER A 1 87 ? 9.177 2.661 0.918 1.00 48.72 87 SER A CA 1
ATOM 694 C C . SER A 1 87 ? 10.519 2.736 0.191 1.00 48.72 87 SER A C 1
ATOM 696 O O . SER A 1 87 ? 11.552 2.348 0.725 1.00 48.72 87 SER A O 1
ATOM 698 N N . GLY A 1 88 ? 10.473 3.194 -1.061 1.00 47.50 88 GLY A N 1
ATOM 699 C CA . GLY A 1 88 ? 11.644 3.528 -1.884 1.00 47.50 88 GLY A CA 1
ATOM 700 C C . GLY A 1 88 ? 11.488 4.826 -2.692 1.00 47.50 88 GLY A C 1
ATOM 701 O O . GLY A 1 88 ? 12.468 5.363 -3.200 1.00 47.50 88 GLY A O 1
ATOM 702 N N . LEU A 1 89 ? 10.280 5.392 -2.773 1.00 46.28 89 LEU A N 1
ATOM 703 C CA . LEU A 1 89 ? 10.030 6.690 -3.399 1.00 46.28 89 LEU A CA 1
ATOM 704 C C . LEU A 1 89 ? 9.958 7.778 -2.336 1.00 46.28 89 LEU A C 1
ATOM 706 O O . LEU A 1 89 ? 8.900 8.070 -1.777 1.00 46.28 89 LEU A O 1
ATOM 710 N N . ARG A 1 90 ? 11.093 8.433 -2.092 1.00 39.88 90 ARG A N 1
ATOM 711 C CA . ARG A 1 90 ? 11.060 9.830 -1.660 1.00 39.88 90 ARG A CA 1
ATOM 712 C C . ARG A 1 90 ? 10.157 10.557 -2.668 1.00 39.88 90 ARG A C 1
ATOM 714 O O . ARG A 1 90 ? 10.354 10.406 -3.871 1.00 39.88 90 ARG A O 1
ATOM 721 N N . ARG A 1 91 ? 9.145 11.289 -2.191 1.00 42.72 91 ARG A N 1
ATOM 722 C CA . ARG A 1 91 ? 8.469 12.315 -2.996 1.00 42.72 91 ARG A CA 1
ATOM 723 C C . ARG A 1 91 ? 9.587 13.205 -3.543 1.00 42.72 91 ARG A C 1
ATOM 725 O O . ARG A 1 91 ? 10.168 13.966 -2.773 1.00 42.72 91 ARG A O 1
ATOM 732 N N . SER A 1 92 ? 9.963 13.043 -4.809 1.00 39.41 92 SER A N 1
ATOM 733 C CA . SER A 1 92 ? 10.750 14.065 -5.484 1.00 39.41 92 SER A CA 1
ATOM 734 C C . SER A 1 92 ? 9.812 15.244 -5.629 1.00 39.41 92 SER A C 1
ATOM 736 O O . SER A 1 92 ? 8.898 15.230 -6.448 1.00 39.41 92 SER A O 1
ATOM 738 N N . SER A 1 93 ? 9.991 16.214 -4.741 1.00 39.75 93 SER A N 1
ATOM 739 C CA . SER A 1 93 ? 9.503 17.569 -4.907 1.00 39.75 93 SER A CA 1
ATOM 740 C C . SER A 1 93 ? 10.112 18.121 -6.195 1.00 39.75 93 SER A C 1
ATOM 742 O O . SER A 1 93 ? 11.217 18.654 -6.204 1.00 39.75 93 SER A O 1
ATOM 744 N N . SER A 1 94 ? 9.426 17.895 -7.305 1.00 42.59 94 SER A N 1
ATOM 745 C CA . SER A 1 94 ? 9.606 18.602 -8.570 1.00 42.59 94 SER A CA 1
ATOM 746 C C . SER A 1 94 ? 8.224 18.760 -9.203 1.00 42.59 94 SER A C 1
ATOM 748 O O . SER A 1 94 ? 8.004 18.382 -10.343 1.00 42.59 94 SER A O 1
ATOM 750 N N . ASP A 1 95 ? 7.284 19.280 -8.410 1.00 40.47 95 ASP A N 1
ATOM 751 C CA . ASP A 1 95 ? 6.223 20.148 -8.925 1.00 40.47 95 ASP A CA 1
ATOM 752 C C . ASP A 1 95 ? 6.776 21.577 -8.853 1.00 40.47 95 ASP A C 1
ATOM 754 O O . ASP A 1 95 ? 6.401 22.387 -8.010 1.00 40.47 95 ASP A O 1
ATOM 758 N N . GLU A 1 96 ? 7.767 21.851 -9.696 1.00 49.88 96 GLU A N 1
ATOM 759 C CA . GLU A 1 96 ? 8.065 23.209 -10.120 1.00 49.88 96 GLU A CA 1
ATOM 760 C C . GLU A 1 96 ? 8.012 23.202 -11.649 1.00 49.88 96 GLU A C 1
ATOM 762 O O . GLU A 1 96 ? 8.673 22.393 -12.297 1.00 49.88 96 GLU A O 1
ATOM 767 N N . ALA A 1 97 ? 7.183 24.106 -12.175 1.00 47.34 97 ALA A N 1
ATOM 768 C CA . ALA A 1 97 ? 6.970 24.456 -13.578 1.00 47.34 97 ALA A CA 1
ATOM 769 C C . ALA A 1 97 ? 6.129 23.499 -14.448 1.00 47.34 97 ALA A C 1
ATOM 771 O O . ALA A 1 97 ? 6.670 22.669 -15.167 1.00 47.34 97 ALA A O 1
ATOM 772 N N . VAL A 1 98 ? 4.816 23.766 -14.529 1.00 43.12 98 VAL A N 1
ATOM 773 C CA . VAL A 1 98 ? 4.197 24.291 -15.767 1.00 43.12 98 VAL A CA 1
ATOM 774 C C . VAL A 1 98 ? 3.084 25.268 -15.363 1.00 43.12 98 VAL A C 1
ATOM 776 O O . VAL A 1 98 ? 2.226 24.923 -14.555 1.00 43.12 98 VAL A O 1
ATOM 779 N N . GLY A 1 99 ? 3.167 26.497 -15.882 1.00 39.47 99 GLY A N 1
ATOM 780 C CA . GLY A 1 99 ? 2.278 27.626 -15.593 1.00 39.47 99 GLY A CA 1
ATOM 781 C C . GLY A 1 99 ? 0.865 27.489 -16.170 1.00 39.47 99 GLY A C 1
ATOM 782 O O . GLY A 1 99 ? 0.427 26.401 -16.552 1.00 39.47 99 GLY A O 1
ATOM 783 N N . PRO A 1 100 ? 0.129 28.603 -16.207 1.00 41.22 100 PRO A N 1
ATOM 784 C CA . PRO A 1 100 ? 0.289 29.569 -17.303 1.00 41.22 100 PRO A CA 1
ATOM 785 C C . PRO A 1 100 ? 1.102 30.820 -16.958 1.00 41.22 100 PRO A C 1
ATOM 787 O O . PRO A 1 100 ? 1.096 31.237 -15.779 1.00 41.22 100 PRO A O 1
#

Foldseek 3Di:
DQDPQWACPCVLVQWIGHVNDIDGWPRSVVVCCVGPVVVVVPDCNVVLVVLVVCLVVPLVVQCVVCVVVVNNVVSVVSSVVSNDTGPPDDPPPPPDDDDD

Sequence (100 aa):
MVPDGLDLDRLEEGVVVYDGREIRGQAAIDLVMRRCPEALEGRRLRWARNAWAFHNLVAHPLLQLLHWAGLTKLGLRIHDATVPRPSGLRRSSSDEAVGP

Secondary structure (DSSP, 8-state):
-PPTTEE-TTGGGTEEEETTEEEEHHHHHHHHHHH-GGGGTTS--HHHHHHHHHIIIIIHHHHHHHHHTT-HHHHHHHHHHHS---TT------------

Solvent-accessible surface area (backbone atoms only — not comparable to full-atom values): 5836 Å² total; per-residue (Å²): 124,80,57,89,57,58,45,60,91,44,44,76,78,30,29,26,33,47,81,88,39,84,34,44,16,53,64,25,52,52,50,36,55,75,73,33,49,68,71,55,63,90,53,77,47,57,67,60,53,51,34,45,48,46,24,59,68,48,26,52,56,48,24,52,54,27,39,76,72,72,37,41,71,58,17,50,54,50,31,68,68,41,54,66,66,57,90,71,59,74,82,76,87,69,92,70,88,82,80,135

pLDDT: mean 75.27, std 15.11, range [39.41, 94.25]

Mean predicted aligned error: 11.06 Å